Protein AF-A0A2E7KXF2-F1 (afdb_monomer)

Sequence (116 aa):
VGIERGPLRNAVISPLNDLMRRNNTYFRIEELRHGNKKKIDRIVWALQGRFENGVIKLCPGDWTDAFLDELFQFPDPLTHDDMPDSLSYIDQMAQVSYWDQYELDEHEYTDAQVGY

Foldseek 3Di:
DEDEDDPVCVVVVVVVVVVCVVVVHDDDYHYFYPPPDDLQVLLCVQPVVCVVVVVDDDDDDPCVVVQVVLVVCPPPPVDDNVNSSVVSRVSVVPPPPPPVPPPVPPPPPPPPPDDD

Radius of gyration: 21.89 Å; Cα contacts (8 Å, |Δi|>4): 64; chains: 1; bounding box: 52×59×51 Å

pLDDT: mean 81.62, std 16.63, range [35.34, 96.69]

Nearest PDB structures (foldseek):
  8xc8-assembly1_B  TM=3.907E-01  e=4.688E+00  Aggregatibacter actinomycetemcomitans NUM4039
  4cvn-assembly1_D  TM=2.403E-01  e=3.152E+00  Pyrococcus abyssi GE5

Secondary structure (DSSP, 8-state):
-EEESSHHHHHHHHHHHHHHHHTT--PPPEEE--TT--HHHHHHHHHHHHHHTT-S-PPPSTTHHHHHHHHHHTT-TTS--HHHHHHHTHHHHS-----TT----------SS---

Mean predicted aligned error: 10.67 Å

Structure (mmCIF, N/CA/C/O backbone):
data_AF-A0A2E7KXF2-F1
#
_entry.id   AF-A0A2E7KXF2-F1
#
loop_
_atom_site.group_PDB
_atom_site.id
_atom_site.type_symbol
_atom_site.label_atom_id
_atom_site.label_alt_id
_atom_site.label_comp_id
_atom_site.label_asym_id
_atom_site.label_entity_id
_atom_site.label_seq_id
_atom_site.pdbx_PDB_ins_code
_atom_site.Cartn_x
_atom_site.Cartn_y
_atom_site.Cartn_z
_atom_site.occupancy
_atom_site.B_iso_or_equiv
_atom_site.auth_seq_id
_atom_site.auth_comp_id
_atom_site.auth_asym_id
_atom_site.auth_atom_id
_atom_site.pdbx_PDB_model_num
ATOM 1 N N . VAL A 1 1 ? -10.306 8.676 -2.034 1.00 85.75 1 VAL A N 1
ATOM 2 C CA . VAL A 1 1 ? -9.375 7.765 -2.743 1.00 85.75 1 VAL A CA 1
ATOM 3 C C . VAL A 1 1 ? -8.015 8.425 -2.769 1.00 85.75 1 VAL A C 1
ATOM 5 O O . VAL A 1 1 ? -7.912 9.524 -3.297 1.00 85.75 1 VAL A O 1
ATOM 8 N N . GLY A 1 2 ? -7.010 7.803 -2.163 1.00 86.50 2 GLY A N 1
ATOM 9 C CA . GLY A 1 2 ? -5.634 8.284 -2.220 1.00 86.50 2 GLY A CA 1
ATOM 10 C C . GLY A 1 2 ? -4.913 7.657 -3.398 1.00 86.50 2 GLY A C 1
ATOM 11 O O . GLY A 1 2 ? -5.056 6.462 -3.638 1.00 86.50 2 GLY A O 1
ATOM 12 N N . ILE A 1 3 ? -4.179 8.467 -4.152 1.00 87.50 3 ILE A N 1
ATOM 13 C CA . ILE A 1 3 ? -3.339 7.996 -5.250 1.00 87.50 3 ILE A CA 1
ATOM 14 C C . ILE A 1 3 ? -1.947 8.573 -5.038 1.00 87.50 3 ILE A C 1
ATOM 16 O O . ILE A 1 3 ? -1.785 9.785 -4.864 1.00 87.50 3 ILE A O 1
ATOM 20 N N . GLU A 1 4 ? -0.945 7.701 -5.066 1.00 86.44 4 GLU A N 1
ATOM 21 C CA . GLU A 1 4 ? 0.453 8.101 -5.022 1.00 86.44 4 GLU A CA 1
ATOM 22 C C . GLU A 1 4 ? 0.777 9.079 -6.161 1.00 86.44 4 GLU A C 1
ATOM 24 O O . GLU A 1 4 ? 0.409 8.883 -7.325 1.00 86.44 4 GLU A O 1
ATOM 29 N N . ARG A 1 5 ? 1.499 10.152 -5.832 1.00 83.75 5 ARG A N 1
ATOM 30 C CA . ARG A 1 5 ? 2.016 11.079 -6.834 1.00 83.75 5 ARG A CA 1
ATOM 31 C C . ARG A 1 5 ? 3.003 10.375 -7.766 1.00 83.75 5 ARG A C 1
ATOM 33 O O . ARG A 1 5 ? 4.075 9.965 -7.342 1.00 83.75 5 ARG A O 1
ATOM 40 N N . GLY A 1 6 ? 2.695 10.345 -9.060 1.00 83.31 6 GLY A N 1
ATOM 41 C CA . GLY A 1 6 ? 3.609 9.805 -10.064 1.00 83.31 6 GLY A CA 1
ATOM 42 C C . GLY A 1 6 ? 3.010 9.724 -11.469 1.00 83.31 6 GLY A C 1
ATOM 43 O O . GLY A 1 6 ? 1.883 10.175 -11.694 1.00 83.31 6 GLY A O 1
ATOM 44 N N . PRO A 1 7 ? 3.743 9.138 -12.431 1.00 81.25 7 PRO A N 1
ATOM 45 C CA . PRO A 1 7 ? 3.276 8.962 -13.808 1.00 81.25 7 PRO A CA 1
ATOM 46 C C . PRO A 1 7 ? 1.992 8.125 -13.905 1.00 81.25 7 PRO A C 1
ATOM 48 O O . PRO A 1 7 ? 1.094 8.456 -14.678 1.00 81.25 7 PRO A O 1
ATOM 51 N N . LEU A 1 8 ? 1.875 7.091 -13.064 1.00 82.06 8 LEU A N 1
ATOM 52 C CA . LEU A 1 8 ? 0.714 6.197 -13.000 1.00 82.06 8 LEU A CA 1
ATOM 53 C C . LEU A 1 8 ? -0.576 6.945 -12.648 1.00 82.06 8 LEU A C 1
ATOM 55 O O . LEU A 1 8 ? -1.615 6.688 -13.251 1.00 82.06 8 LEU A O 1
ATOM 59 N N . ARG A 1 9 ? -0.511 7.947 -11.762 1.00 86.75 9 ARG A N 1
ATOM 60 C CA . ARG A 1 9 ? -1.661 8.809 -11.453 1.00 86.75 9 ARG A CA 1
ATOM 61 C C . ARG A 1 9 ? -2.227 9.436 -12.721 1.00 86.75 9 ARG A C 1
ATOM 63 O O . ARG A 1 9 ? -3.422 9.333 -12.973 1.00 86.75 9 ARG A O 1
ATOM 70 N N . ASN A 1 10 ? -1.380 10.066 -13.533 1.00 85.88 10 ASN A N 1
ATOM 71 C CA . ASN A 1 10 ? -1.836 10.778 -14.729 1.00 85.88 10 ASN A CA 1
ATOM 72 C C . ASN A 1 10 ? -2.517 9.835 -15.734 1.00 85.88 10 ASN A C 1
ATOM 74 O O . ASN A 1 10 ? -3.452 10.253 -16.413 1.00 85.88 10 ASN A O 1
ATOM 78 N N . ALA A 1 11 ? -2.101 8.567 -15.777 1.00 87.56 11 ALA A N 1
ATOM 79 C CA . ALA A 1 11 ? -2.734 7.544 -16.603 1.00 87.56 11 ALA A CA 1
ATOM 80 C C . ALA A 1 11 ? -4.100 7.084 -16.057 1.00 87.56 11 ALA A C 1
ATOM 82 O O . ALA A 1 11 ? -5.000 6.795 -16.841 1.00 87.56 11 ALA A O 1
ATOM 83 N N . VAL A 1 12 ? -4.281 7.042 -14.732 1.00 88.06 12 VAL A N 1
ATOM 84 C CA . VAL A 1 12 ? -5.487 6.490 -14.085 1.00 88.06 12 VAL A CA 1
ATOM 85 C C . VAL A 1 12 ? -6.596 7.531 -13.886 1.00 88.06 12 VAL A C 1
ATOM 87 O O . VAL A 1 12 ? -7.772 7.173 -13.905 1.00 88.06 12 VAL A O 1
ATOM 90 N N . ILE A 1 13 ? -6.269 8.824 -13.750 1.00 90.06 13 ILE A N 1
ATOM 91 C CA . ILE A 1 13 ? -7.268 9.880 -13.482 1.00 90.06 13 ILE A CA 1
ATOM 92 C C . ILE A 1 13 ? -8.345 9.963 -14.573 1.00 90.06 13 ILE A C 1
ATOM 94 O O . ILE A 1 13 ? -9.524 10.110 -14.253 1.00 90.06 13 ILE A O 1
ATOM 98 N N . SER A 1 14 ? -7.965 9.875 -15.851 1.00 91.56 14 SER A N 1
ATOM 99 C CA . SER A 1 14 ? -8.931 9.971 -16.955 1.00 91.56 14 SER A CA 1
ATOM 100 C C . SER A 1 14 ? -9.912 8.780 -16.967 1.00 91.56 14 SER A C 1
ATOM 102 O O . SER A 1 14 ? -11.115 9.022 -16.827 1.00 91.56 14 SER A O 1
ATOM 104 N N . PRO A 1 15 ? -9.448 7.510 -16.980 1.00 93.44 15 PRO A N 1
ATOM 105 C CA . PRO A 1 15 ? -10.329 6.349 -16.824 1.00 93.44 15 PRO A CA 1
ATOM 106 C C . PRO A 1 15 ? -11.187 6.384 -15.553 1.00 93.44 15 PRO A C 1
ATOM 108 O O . PRO A 1 15 ? -12.368 6.042 -15.593 1.00 93.44 15 PRO A O 1
ATOM 111 N N . LEU A 1 16 ? -10.623 6.821 -14.423 1.00 91.25 16 LEU A N 1
ATOM 112 C CA . LEU A 1 16 ? -11.348 6.903 -13.156 1.00 91.25 16 LEU A CA 1
ATOM 113 C C . LEU A 1 16 ? -12.503 7.910 -13.230 1.00 91.25 16 LEU A C 1
ATOM 115 O O . LEU A 1 16 ? -13.609 7.599 -12.796 1.00 91.25 16 LEU A O 1
ATOM 119 N N . ASN A 1 17 ? -12.280 9.084 -13.824 1.00 92.50 17 ASN A N 1
ATOM 120 C CA . ASN A 1 17 ? -13.336 10.075 -14.034 1.00 92.50 17 ASN A CA 1
ATOM 121 C C . ASN A 1 17 ? -14.442 9.552 -14.960 1.00 92.50 17 ASN A C 1
ATOM 123 O O . ASN A 1 17 ? -15.620 9.823 -14.726 1.00 92.50 17 ASN A O 1
ATOM 127 N N . ASP A 1 18 ? -14.089 8.789 -15.996 1.00 94.19 18 ASP A N 1
ATOM 128 C CA . ASP A 1 18 ? -15.078 8.158 -16.871 1.00 94.19 18 ASP A CA 1
ATOM 129 C C . ASP A 1 18 ? -15.947 7.157 -16.099 1.00 94.19 18 ASP A C 1
ATOM 131 O O . ASP A 1 18 ? -17.171 7.162 -16.251 1.00 94.19 18 ASP A O 1
ATOM 135 N N . LEU A 1 19 ? -15.341 6.345 -15.228 1.00 94.56 19 LEU A N 1
ATOM 136 C CA . LEU A 1 19 ? -16.062 5.417 -14.353 1.00 94.56 19 LEU A CA 1
ATOM 137 C C . LEU A 1 19 ? -16.947 6.145 -13.335 1.00 94.56 19 LEU A C 1
ATOM 139 O O . LEU A 1 19 ? -18.094 5.747 -13.141 1.00 94.56 19 LEU A O 1
ATOM 143 N N . MET A 1 20 ? -16.460 7.234 -12.732 1.00 95.00 20 MET A N 1
ATOM 144 C CA . MET A 1 20 ? -17.247 8.062 -11.810 1.00 95.00 20 MET A CA 1
ATOM 145 C C . MET A 1 20 ? -18.510 8.608 -12.480 1.00 95.00 20 MET A C 1
ATOM 147 O O . MET A 1 20 ? -19.597 8.522 -11.908 1.00 95.00 20 MET A O 1
ATOM 151 N N . ARG A 1 21 ? -18.388 9.110 -13.719 1.00 95.25 21 ARG A N 1
ATOM 152 C CA . ARG A 1 21 ? -19.536 9.597 -14.500 1.00 95.25 21 ARG A CA 1
ATOM 153 C C . ARG A 1 21 ? -20.507 8.473 -14.847 1.00 95.25 21 ARG A C 1
ATOM 155 O O . ARG A 1 21 ? -21.708 8.645 -14.670 1.00 95.25 21 ARG A O 1
ATOM 162 N N . ARG A 1 22 ? -20.004 7.321 -15.311 1.00 96.69 22 ARG A N 1
ATOM 163 C CA . ARG A 1 22 ? -20.837 6.154 -15.664 1.00 96.69 22 ARG A CA 1
ATOM 164 C C . ARG A 1 22 ? -21.629 5.620 -14.471 1.00 96.69 22 ARG A C 1
ATOM 166 O O . ARG A 1 22 ? -22.790 5.267 -14.631 1.00 96.69 22 ARG A O 1
ATOM 173 N N . ASN A 1 23 ? -21.012 5.601 -13.293 1.00 95.56 23 ASN A N 1
ATOM 174 C CA . ASN A 1 23 ? -21.611 5.072 -12.067 1.00 95.56 23 ASN A CA 1
ATOM 175 C C . ASN A 1 23 ? -22.290 6.153 -11.207 1.00 95.56 23 ASN A C 1
ATOM 177 O O . ASN A 1 23 ? -22.725 5.858 -10.095 1.00 95.56 23 ASN A O 1
ATOM 181 N N . ASN A 1 24 ? -22.332 7.406 -11.678 1.00 94.62 24 ASN A N 1
ATOM 182 C CA . ASN A 1 24 ? -22.823 8.577 -10.945 1.00 94.62 24 ASN A CA 1
ATOM 183 C C . ASN A 1 24 ? -22.310 8.664 -9.488 1.00 94.62 24 ASN A C 1
ATOM 185 O O . ASN A 1 24 ? -23.036 9.050 -8.575 1.00 94.62 24 ASN A O 1
ATOM 189 N N . THR A 1 25 ? -21.058 8.260 -9.264 1.00 91.44 25 THR A N 1
ATOM 190 C CA . THR A 1 25 ? -20.424 8.208 -7.942 1.00 91.44 25 THR A CA 1
ATOM 191 C C . THR A 1 25 ? -19.093 8.933 -8.021 1.00 91.44 25 THR A C 1
ATOM 193 O O . THR A 1 25 ? -18.220 8.539 -8.790 1.00 91.44 25 THR A O 1
ATOM 196 N N . TYR A 1 26 ? -18.926 9.986 -7.223 1.00 90.06 26 TYR A N 1
ATOM 197 C CA . TYR A 1 26 ? -17.762 10.867 -7.289 1.00 90.06 26 TYR A CA 1
ATOM 198 C C . TYR A 1 26 ? -16.950 10.767 -6.003 1.00 90.06 26 TYR A C 1
ATOM 200 O O . TYR A 1 26 ? -17.458 11.008 -4.910 1.00 90.06 26 TYR A O 1
ATOM 208 N N . PHE A 1 27 ? -15.670 10.426 -6.137 1.00 87.19 27 PHE A N 1
ATOM 209 C CA . PHE A 1 27 ? -14.754 10.322 -5.005 1.00 87.19 27 PHE A CA 1
ATOM 210 C C . PHE A 1 27 ? -13.880 11.571 -4.901 1.00 87.19 27 PHE A C 1
ATOM 212 O O . PHE A 1 27 ? -13.390 12.078 -5.911 1.00 87.19 27 PHE A O 1
ATOM 219 N N . ARG A 1 28 ? -13.588 12.013 -3.671 1.00 85.75 28 ARG A N 1
ATOM 220 C CA . ARG A 1 28 ? -12.476 12.941 -3.431 1.00 85.75 28 ARG A CA 1
ATOM 221 C C . ARG A 1 28 ? -11.167 12.207 -3.705 1.00 85.75 28 ARG A C 1
ATOM 223 O O . ARG A 1 28 ? -10.893 11.180 -3.074 1.00 85.75 28 ARG A O 1
ATOM 230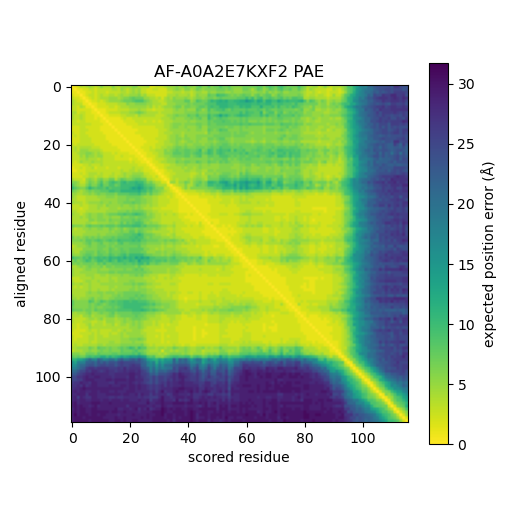 N N . ILE A 1 29 ? -10.388 12.716 -4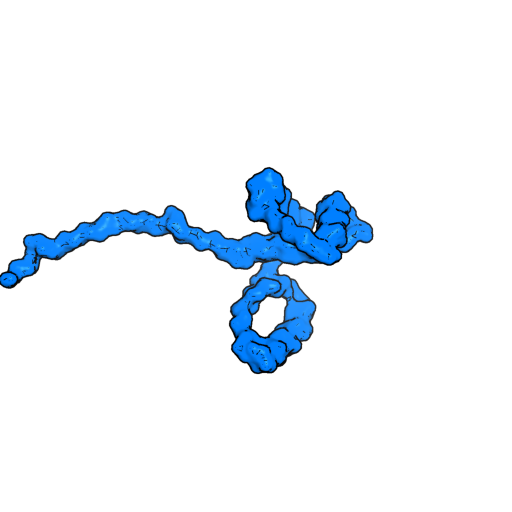.653 1.00 86.38 29 ILE A N 1
ATOM 231 C CA . ILE A 1 29 ? -9.065 12.183 -4.975 1.00 86.38 29 ILE A CA 1
ATOM 232 C C . ILE A 1 29 ? -8.027 12.994 -4.207 1.00 86.38 29 ILE A C 1
ATOM 234 O O . ILE A 1 29 ? -7.943 14.210 -4.371 1.00 86.38 29 ILE A O 1
ATOM 238 N N . GLU A 1 30 ? -7.245 12.313 -3.380 1.00 86.31 30 GLU A N 1
ATOM 239 C CA . GLU A 1 30 ? -6.151 12.890 -2.604 1.00 86.31 30 GLU A CA 1
ATOM 240 C C . GLU A 1 30 ? -4.813 12.419 -3.157 1.00 86.31 30 GLU A C 1
ATOM 242 O O . GLU A 1 30 ? -4.637 11.251 -3.504 1.00 86.31 30 GLU A O 1
ATOM 247 N N . GLU A 1 31 ? -3.872 13.350 -3.270 1.00 84.56 31 GLU A N 1
ATOM 248 C CA . GLU A 1 31 ? -2.536 13.069 -3.779 1.00 84.56 31 GLU A CA 1
ATOM 249 C C . GLU A 1 31 ? -1.593 12.784 -2.613 1.00 84.56 31 GLU A C 1
ATOM 251 O O . GLU A 1 31 ? -1.327 13.661 -1.789 1.00 84.56 31 GLU A O 1
ATOM 256 N N . LEU A 1 32 ? -1.086 11.554 -2.562 1.00 85.62 32 LEU A N 1
ATOM 257 C CA . LEU A 1 32 ? -0.226 11.084 -1.481 1.00 85.62 32 LEU A CA 1
ATOM 258 C C . LEU A 1 32 ? 1.246 11.288 -1.828 1.00 85.62 32 LEU A C 1
ATOM 260 O O . LEU A 1 32 ? 1.645 11.216 -2.996 1.00 85.62 32 LEU A O 1
ATOM 264 N N . ARG A 1 33 ? 2.063 11.574 -0.810 1.00 80.62 33 ARG A N 1
ATOM 265 C CA . ARG A 1 33 ? 3.481 11.914 -0.977 1.00 80.62 33 ARG A CA 1
ATOM 266 C C . ARG A 1 33 ? 4.348 11.033 -0.091 1.00 80.62 33 ARG A C 1
ATOM 268 O O . ARG A 1 33 ? 4.118 10.898 1.102 1.00 80.62 33 ARG A O 1
ATOM 275 N N . HIS A 1 34 ? 5.432 10.516 -0.651 1.00 76.12 34 HIS A N 1
ATOM 276 C CA . HIS A 1 34 ? 6.436 9.718 0.066 1.00 76.12 34 HIS A CA 1
ATOM 277 C C . HIS A 1 34 ? 7.192 10.542 1.106 1.00 76.12 34 HIS A C 1
ATOM 279 O O . HIS A 1 34 ? 7.663 10.006 2.103 1.00 76.12 34 HIS A O 1
ATOM 285 N N . GLY A 1 35 ? 7.299 11.853 0.858 1.00 73.25 35 GLY A N 1
ATOM 286 C CA . GLY A 1 35 ? 7.887 12.825 1.771 1.00 73.25 35 GLY A CA 1
ATOM 287 C C . GLY A 1 35 ? 9.337 12.514 2.125 1.00 73.25 35 GLY A C 1
ATOM 288 O O . GLY A 1 35 ? 9.611 12.340 3.296 1.00 73.25 35 GLY A O 1
ATOM 289 N N . ASN A 1 36 ? 10.251 12.412 1.150 1.00 79.12 36 ASN A N 1
ATOM 290 C CA . ASN A 1 36 ? 11.704 12.183 1.321 1.00 79.12 36 ASN A CA 1
ATOM 291 C C . ASN A 1 36 ? 12.133 11.078 2.318 1.00 79.12 36 ASN A C 1
ATOM 293 O O . ASN A 1 36 ? 13.312 10.979 2.655 1.00 79.12 36 ASN A O 1
ATOM 297 N N . LYS A 1 37 ? 11.210 10.230 2.778 1.00 83.75 37 LYS A N 1
ATOM 298 C CA . LYS A 1 37 ? 11.478 9.076 3.629 1.00 83.75 37 LYS A CA 1
ATOM 299 C C . LYS A 1 37 ? 11.845 7.893 2.745 1.00 83.75 37 LYS A C 1
ATOM 301 O O . LYS A 1 37 ? 11.330 7.751 1.634 1.00 83.75 37 LYS A O 1
ATOM 306 N N . LYS A 1 38 ? 12.728 7.027 3.242 1.00 89.38 38 LYS A N 1
ATOM 307 C CA . LYS A 1 38 ? 13.002 5.751 2.578 1.00 89.38 38 LYS A CA 1
ATOM 308 C C . LYS A 1 38 ? 11.738 4.891 2.615 1.00 89.38 38 LYS A C 1
ATOM 310 O O . LYS A 1 38 ? 11.023 4.894 3.616 1.00 89.38 38 LYS A O 1
ATOM 315 N N . LYS A 1 39 ? 11.487 4.150 1.531 1.00 88.38 39 LYS A N 1
ATOM 316 C CA . LYS A 1 39 ? 10.313 3.274 1.380 1.00 88.38 39 LYS A CA 1
ATOM 317 C C . LYS A 1 39 ? 10.167 2.314 2.566 1.00 88.38 39 LYS A C 1
ATOM 319 O O . LYS A 1 39 ? 9.113 2.283 3.190 1.00 88.38 39 LYS A O 1
ATOM 324 N N . ILE A 1 40 ? 11.258 1.632 2.923 1.00 92.44 40 ILE A N 1
ATOM 325 C CA . ILE A 1 40 ? 11.316 0.684 4.045 1.00 92.44 40 ILE A CA 1
ATOM 326 C C . ILE A 1 40 ? 10.902 1.353 5.355 1.00 92.44 40 ILE A C 1
ATOM 328 O O . ILE A 1 40 ? 9.942 0.919 5.984 1.00 92.44 40 ILE A O 1
ATOM 332 N N . ASP A 1 41 ? 11.557 2.456 5.718 1.00 90.00 41 ASP A N 1
ATOM 333 C CA . ASP A 1 41 ? 11.280 3.164 6.971 1.00 90.00 41 ASP A CA 1
ATOM 334 C C . ASP A 1 41 ? 9.825 3.651 7.044 1.00 90.00 41 ASP A C 1
ATOM 336 O O . ASP A 1 41 ? 9.200 3.596 8.101 1.00 90.00 41 ASP A O 1
ATOM 340 N N . ARG A 1 42 ? 9.262 4.111 5.917 1.00 89.31 42 ARG A N 1
ATOM 341 C CA . ARG A 1 42 ? 7.861 4.544 5.837 1.00 89.31 42 ARG A CA 1
ATOM 342 C C . ARG A 1 42 ? 6.901 3.394 6.129 1.00 89.31 42 ARG A C 1
ATOM 344 O O . ARG A 1 42 ? 6.007 3.566 6.954 1.00 89.31 42 ARG A O 1
ATOM 351 N N . ILE A 1 43 ? 7.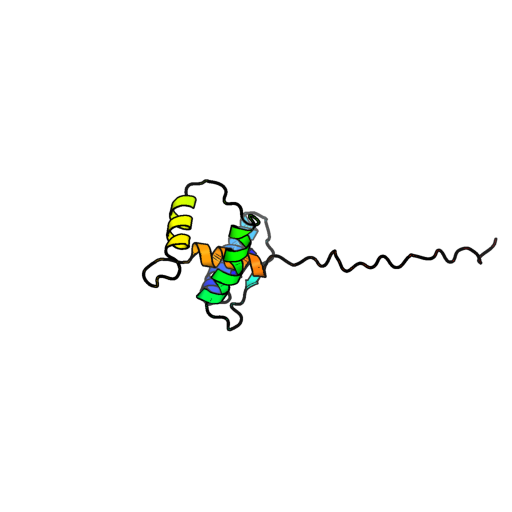060 2.26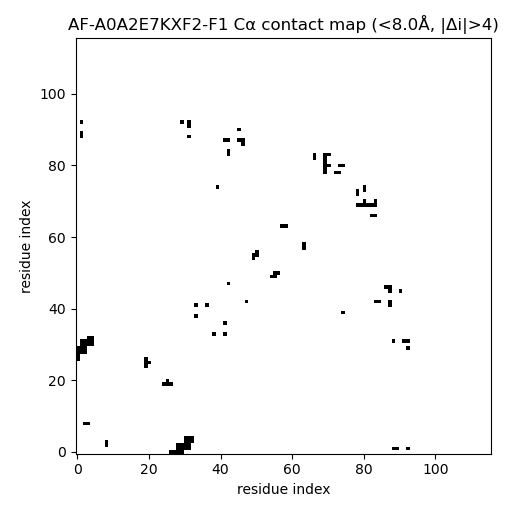8 5.435 1.00 91.06 43 ILE A N 1
ATOM 352 C CA . ILE A 1 43 ? 6.148 1.122 5.547 1.00 91.06 43 ILE A CA 1
ATOM 353 C C . ILE A 1 43 ? 6.225 0.537 6.957 1.00 91.06 43 ILE A C 1
ATOM 355 O O . ILE A 1 43 ? 5.197 0.361 7.609 1.00 91.06 43 ILE A O 1
ATOM 359 N N . VAL A 1 44 ? 7.444 0.325 7.462 1.00 90.94 44 VAL A N 1
ATOM 360 C CA . VAL A 1 44 ? 7.680 -0.212 8.808 1.00 90.94 44 VAL A CA 1
ATOM 361 C C . VAL A 1 44 ? 7.062 0.696 9.867 1.00 90.94 44 VAL A C 1
ATOM 363 O O . VAL A 1 44 ? 6.290 0.215 10.693 1.00 90.94 44 VAL A O 1
ATOM 366 N N . TRP A 1 45 ? 7.309 2.011 9.808 1.00 87.88 45 TRP A N 1
ATOM 367 C CA . TRP A 1 45 ? 6.705 2.962 10.748 1.00 87.88 45 TRP A CA 1
ATOM 368 C C . TRP A 1 45 ? 5.175 2.891 10.697 1.00 87.88 45 TRP A C 1
ATOM 370 O O . TRP A 1 45 ? 4.525 2.789 11.738 1.00 87.88 45 TRP A O 1
ATOM 380 N N . ALA A 1 46 ? 4.586 2.931 9.500 1.00 87.75 46 ALA A N 1
ATOM 381 C CA . ALA A 1 46 ? 3.137 2.991 9.339 1.00 87.75 46 ALA A CA 1
ATOM 382 C C . ALA A 1 46 ? 2.418 1.720 9.821 1.00 87.75 46 ALA A C 1
ATOM 384 O O . ALA A 1 46 ? 1.271 1.814 10.270 1.00 87.75 46 ALA A O 1
ATOM 385 N N . LEU A 1 47 ? 3.062 0.553 9.712 1.00 91.44 47 LEU A N 1
ATOM 386 C CA . LEU A 1 47 ? 2.417 -0.746 9.903 1.00 91.44 47 LEU A CA 1
ATOM 387 C C . LEU A 1 47 ? 2.839 -1.473 11.182 1.00 91.44 47 LEU A C 1
ATOM 389 O O . LEU A 1 47 ? 1.963 -1.993 11.872 1.00 91.44 47 LEU A O 1
ATOM 393 N N . GLN A 1 48 ? 4.131 -1.502 11.526 1.00 89.31 48 GLN A N 1
ATOM 394 C CA . GLN A 1 48 ? 4.666 -2.394 12.565 1.00 89.31 48 GLN A CA 1
ATOM 395 C C . GLN A 1 48 ? 3.945 -2.210 13.905 1.00 89.31 48 GLN A C 1
ATOM 397 O O . GLN A 1 48 ? 3.267 -3.118 14.384 1.00 89.31 48 GLN A O 1
ATOM 402 N N . GLY A 1 49 ? 4.002 -1.000 14.468 1.00 87.12 49 GLY A N 1
ATOM 403 C CA . GLY A 1 49 ? 3.365 -0.720 15.755 1.00 87.12 49 GLY A CA 1
ATOM 404 C C . GLY A 1 49 ? 1.843 -0.892 15.719 1.00 87.12 49 GLY A C 1
ATOM 405 O O . GLY A 1 49 ? 1.228 -1.193 16.736 1.00 87.12 49 GLY A O 1
ATOM 406 N N . ARG A 1 50 ? 1.199 -0.739 14.557 1.00 89.25 50 ARG A N 1
ATOM 407 C CA . ARG A 1 50 ? -0.259 -0.891 14.436 1.00 89.25 50 ARG A CA 1
ATOM 408 C C . ARG A 1 50 ? -0.709 -2.340 14.403 1.00 89.25 50 ARG A C 1
ATOM 410 O O . ARG A 1 50 ? -1.756 -2.645 14.973 1.00 89.25 50 ARG A O 1
ATOM 417 N N . PHE A 1 51 ? 0.056 -3.211 13.756 1.00 90.88 51 PHE A N 1
ATOM 418 C CA . PHE A 1 51 ? -0.180 -4.649 13.820 1.00 90.88 51 PHE A CA 1
ATOM 419 C C . PHE A 1 51 ? 0.100 -5.181 15.227 1.00 90.88 51 PHE A C 1
ATOM 421 O O . PHE A 1 51 ? -0.742 -5.888 15.774 1.00 90.88 51 PHE A O 1
ATOM 428 N N . GLU A 1 52 ? 1.208 -4.767 15.851 1.00 90.25 52 GLU A N 1
ATOM 429 C CA . GLU A 1 52 ? 1.570 -5.174 17.218 1.00 90.25 52 GLU A CA 1
ATOM 430 C C . GLU A 1 52 ? 0.508 -4.767 18.255 1.00 90.25 52 GLU A C 1
ATOM 432 O O . GLU A 1 52 ? 0.167 -5.552 19.137 1.00 90.25 52 GLU A O 1
ATOM 437 N N . ASN A 1 53 ? -0.076 -3.571 18.119 1.00 89.81 53 ASN A N 1
ATOM 438 C CA . ASN A 1 53 ? -1.135 -3.081 19.010 1.00 89.81 53 ASN A CA 1
ATOM 439 C C . ASN A 1 53 ? -2.557 -3.506 18.586 1.00 89.81 53 ASN A C 1
ATOM 441 O O . ASN A 1 53 ? -3.536 -3.071 19.192 1.00 89.81 53 ASN A O 1
ATOM 445 N N . GLY A 1 54 ? -2.706 -4.318 17.533 1.00 88.50 54 GLY A N 1
ATOM 446 C CA . GLY A 1 54 ? -4.009 -4.806 17.065 1.00 88.50 54 GLY A CA 1
ATOM 447 C C . GLY A 1 54 ? -4.945 -3.731 16.494 1.00 88.50 54 GLY A C 1
ATOM 448 O O . GLY A 1 54 ? -6.158 -3.950 16.420 1.00 88.50 54 GLY A O 1
ATOM 449 N N . VAL A 1 55 ? -4.396 -2.579 16.094 1.00 88.81 55 VAL A N 1
ATOM 450 C CA . VAL A 1 55 ? -5.124 -1.479 15.437 1.00 88.81 55 VAL A CA 1
ATOM 451 C C . VAL A 1 55 ? -5.527 -1.881 14.019 1.00 88.81 55 VAL A C 1
ATOM 453 O O . VAL A 1 55 ? -6.630 -1.567 13.576 1.00 88.81 55 VAL A O 1
ATOM 456 N N . ILE A 1 56 ? -4.653 -2.604 13.314 1.00 89.38 56 ILE A N 1
ATOM 457 C CA . ILE A 1 56 ? -4.962 -3.189 12.007 1.00 89.38 56 ILE A CA 1
ATOM 458 C C . ILE A 1 56 ? -5.408 -4.635 12.216 1.00 89.38 56 ILE A C 1
ATOM 460 O O . ILE A 1 56 ? -4.705 -5.433 12.833 1.00 89.38 56 ILE A O 1
ATOM 464 N N . LYS A 1 57 ? -6.578 -4.974 11.668 1.00 90.56 57 LYS A N 1
ATOM 465 C CA . LYS A 1 57 ? -7.108 -6.339 11.631 1.00 90.56 57 LYS A CA 1
ATOM 466 C C . LYS A 1 57 ? -7.416 -6.702 10.190 1.00 90.56 57 LYS A C 1
ATOM 468 O O . LYS A 1 57 ? -8.171 -5.998 9.522 1.00 90.56 57 LYS A O 1
ATOM 473 N N . LEU A 1 58 ? -6.826 -7.793 9.720 1.00 90.44 58 LEU A N 1
ATOM 474 C CA . LEU A 1 58 ? -7.079 -8.305 8.380 1.00 90.44 58 LEU A CA 1
ATOM 475 C C . LEU A 1 58 ? -8.350 -9.153 8.402 1.00 90.44 58 LEU A C 1
ATOM 477 O O . LEU A 1 58 ? -8.529 -9.997 9.281 1.00 90.44 58 LEU A O 1
ATOM 481 N N . CYS A 1 59 ? -9.234 -8.919 7.438 1.00 91.44 59 CYS A N 1
ATOM 482 C CA . CYS A 1 59 ? -10.364 -9.805 7.187 1.00 91.44 59 CYS A CA 1
ATOM 483 C C . CYS A 1 59 ? -9.915 -10.885 6.192 1.00 91.44 59 CYS A C 1
ATOM 485 O O . CYS A 1 59 ? -9.376 -10.508 5.150 1.00 91.44 59 CYS A O 1
ATOM 487 N N . PRO A 1 60 ? -10.126 -12.184 6.475 1.00 91.75 60 PRO A N 1
ATOM 488 C CA . PRO A 1 60 ? -9.744 -13.249 5.554 1.00 91.75 60 PRO A CA 1
ATOM 489 C C . PRO A 1 60 ? -10.421 -13.099 4.188 1.00 91.75 60 PRO A C 1
ATOM 491 O O . PRO 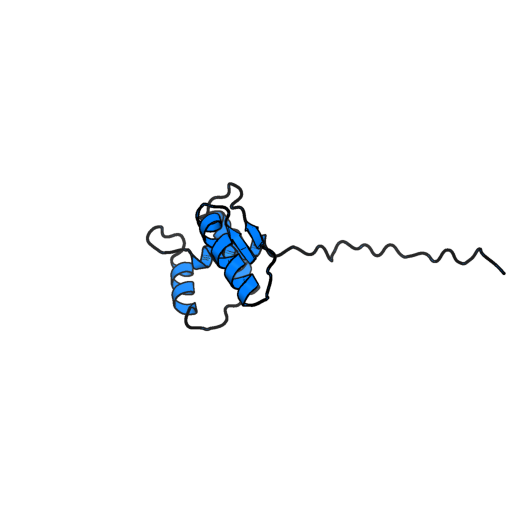A 1 60 ? -11.615 -12.800 4.110 1.00 91.75 60 PRO A O 1
ATOM 494 N N . GLY A 1 61 ? -9.669 -13.348 3.122 1.00 93.88 61 GLY A N 1
ATOM 495 C CA . GLY A 1 61 ? -10.153 -13.385 1.748 1.00 93.88 61 GLY A CA 1
ATOM 496 C C . GLY A 1 61 ? -9.076 -13.882 0.787 1.00 93.88 61 GLY A C 1
ATOM 497 O O . GLY A 1 61 ? -7.951 -14.156 1.197 1.00 93.88 61 GLY A O 1
ATOM 498 N N . ASP A 1 62 ? -9.408 -13.946 -0.501 1.00 95.62 62 ASP A N 1
ATOM 499 C CA . ASP A 1 62 ? -8.533 -14.504 -1.549 1.00 95.62 62 ASP A CA 1
ATOM 500 C C . ASP A 1 62 ? -7.176 -13.783 -1.682 1.00 95.62 62 ASP A C 1
ATOM 502 O O . ASP A 1 62 ? -6.228 -14.315 -2.249 1.00 95.62 62 ASP A O 1
ATOM 506 N N . TRP A 1 63 ? -7.077 -12.559 -1.162 1.00 92.56 63 TRP A N 1
ATOM 507 C CA . TRP A 1 63 ? -5.871 -11.730 -1.171 1.00 92.56 63 TRP A CA 1
ATOM 508 C C . TRP A 1 63 ? -4.992 -11.914 0.073 1.00 92.56 63 TRP A C 1
ATOM 510 O O . TRP A 1 63 ? -3.865 -11.424 0.094 1.00 92.56 63 TRP A O 1
ATOM 520 N N . THR A 1 64 ? -5.495 -12.565 1.129 1.00 94.00 64 THR A N 1
ATOM 521 C CA . THR A 1 64 ? -4.834 -12.581 2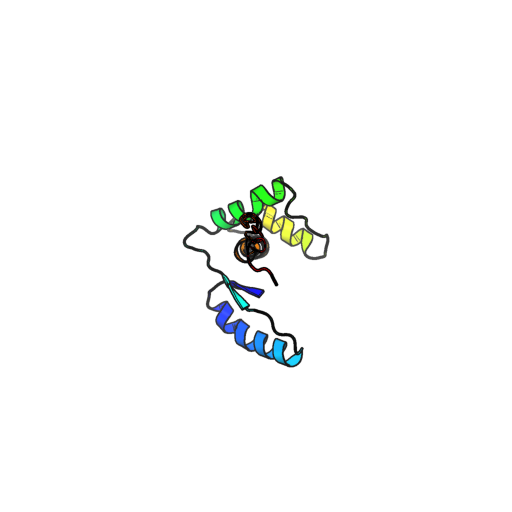.441 1.00 94.00 64 THR A CA 1
ATOM 522 C C . THR A 1 64 ? -3.505 -13.325 2.408 1.00 94.00 64 THR A C 1
ATOM 524 O O . THR A 1 64 ? -2.536 -12.803 2.946 1.00 94.00 64 THR A O 1
ATOM 527 N N . ASP A 1 65 ? -3.432 -14.484 1.752 1.00 94.44 65 ASP A N 1
ATOM 528 C CA . ASP A 1 65 ? -2.193 -15.273 1.693 1.00 94.44 65 ASP A CA 1
ATOM 529 C C . ASP A 1 65 ? -1.083 -14.510 0.957 1.00 94.44 65 ASP A C 1
ATOM 531 O O . ASP A 1 65 ? 0.014 -14.356 1.484 1.00 94.44 65 ASP A O 1
ATOM 535 N N . ALA A 1 66 ? -1.401 -13.920 -0.202 1.00 94.38 66 ALA A N 1
ATOM 536 C CA . ALA A 1 66 ? -0.455 -13.106 -0.966 1.00 94.38 66 ALA A CA 1
ATOM 537 C C . ALA A 1 66 ? 0.019 -11.873 -0.178 1.00 94.38 66 ALA A C 1
ATOM 539 O O . ALA A 1 66 ? 1.209 -11.576 -0.140 1.00 94.38 66 ALA A O 1
ATOM 540 N N . PHE A 1 67 ? -0.903 -11.180 0.498 1.00 94.75 67 PHE A N 1
ATOM 541 C CA . PHE A 1 67 ? -0.555 -10.043 1.348 1.00 94.75 67 PHE A CA 1
ATOM 542 C C . PHE A 1 67 ? 0.380 -10.444 2.494 1.00 94.75 67 PHE A C 1
ATOM 544 O O . PHE A 1 67 ? 1.326 -9.720 2.801 1.00 94.75 67 PHE A O 1
ATOM 551 N N . LEU A 1 68 ? 0.103 -11.575 3.149 1.00 94.19 68 LEU A N 1
ATOM 552 C CA . LEU A 1 68 ? 0.924 -12.076 4.247 1.00 94.19 68 LEU A CA 1
ATOM 553 C C . LEU A 1 68 ? 2.314 -12.490 3.761 1.00 94.19 68 LEU A C 1
ATOM 555 O O . LEU A 1 68 ? 3.291 -12.160 4.427 1.00 94.19 68 LEU A O 1
ATOM 559 N N . ASP A 1 69 ? 2.415 -13.134 2.600 1.00 95.00 69 ASP A N 1
ATOM 560 C CA . ASP A 1 69 ? 3.699 -13.487 1.992 1.00 95.00 69 ASP A CA 1
ATOM 561 C C . ASP A 1 69 ? 4.552 -12.241 1.705 1.00 95.00 69 ASP A C 1
ATOM 563 O O . ASP A 1 69 ? 5.710 -12.184 2.129 1.00 95.00 69 ASP A O 1
ATOM 567 N N . GLU A 1 70 ? 3.976 -11.212 1.068 1.00 95.25 70 GLU A N 1
ATOM 568 C CA . GLU A 1 70 ? 4.659 -9.927 0.841 1.00 95.25 70 GLU A CA 1
ATOM 569 C C . GLU A 1 70 ? 5.078 -9.275 2.170 1.00 95.25 70 GLU A C 1
ATOM 571 O O . GLU A 1 70 ? 6.210 -8.811 2.317 1.00 95.25 70 GLU A O 1
ATOM 576 N N . LEU A 1 71 ? 4.189 -9.271 3.172 1.00 93.50 71 LEU A N 1
ATOM 577 C CA . LEU A 1 71 ? 4.447 -8.657 4.475 1.00 93.50 71 LEU A CA 1
ATOM 578 C C . LEU A 1 71 ? 5.554 -9.375 5.261 1.00 93.50 71 LEU A C 1
ATOM 580 O O . LEU A 1 71 ? 6.353 -8.710 5.919 1.00 93.50 71 LEU A O 1
ATOM 584 N N . PHE A 1 72 ? 5.613 -10.709 5.214 1.00 92.69 72 PHE A N 1
ATOM 585 C CA . PHE A 1 72 ? 6.619 -11.496 5.933 1.00 92.69 72 PHE A CA 1
ATOM 586 C C . PHE A 1 72 ? 7.990 -11.480 5.263 1.00 92.69 72 PHE A C 1
ATOM 588 O O . PHE A 1 72 ? 9.002 -11.620 5.951 1.00 92.69 72 PHE A O 1
ATOM 595 N N . GLN A 1 73 ? 8.035 -11.325 3.940 1.00 93.75 73 GLN A N 1
ATOM 596 C CA . GLN A 1 73 ? 9.289 -11.239 3.192 1.00 93.75 73 GLN A CA 1
ATOM 597 C C . GLN A 1 73 ? 9.842 -9.812 3.135 1.00 93.75 73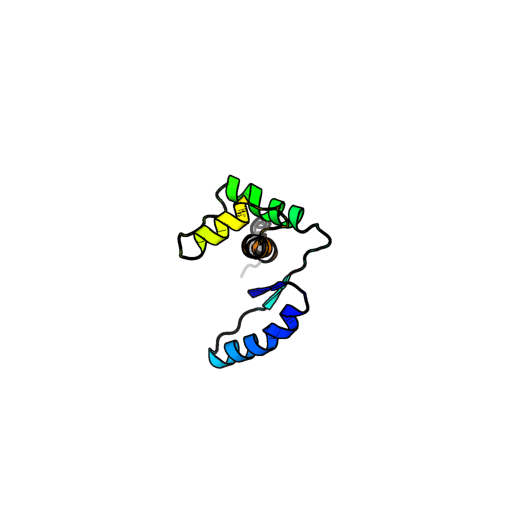 GLN A C 1
ATOM 599 O O . GLN A 1 73 ? 11.021 -9.623 2.842 1.00 93.75 73 GLN A O 1
ATOM 604 N N . PHE A 1 74 ? 9.041 -8.799 3.466 1.00 92.81 74 PHE A N 1
ATOM 605 C CA . PHE A 1 74 ? 9.508 -7.420 3.535 1.00 92.81 74 PHE A CA 1
ATOM 606 C C . PHE A 1 74 ? 10.666 -7.260 4.549 1.00 92.81 74 PHE A C 1
ATOM 608 O O . PHE A 1 74 ? 10.520 -7.684 5.698 1.00 92.81 74 PHE A O 1
ATOM 615 N N . PRO A 1 75 ? 11.808 -6.620 4.202 1.00 93.25 75 PRO A N 1
ATOM 616 C CA . PRO A 1 75 ? 12.068 -5.780 3.027 1.00 93.25 75 PRO A CA 1
ATOM 617 C C . PRO A 1 75 ? 12.962 -6.437 1.948 1.00 93.25 75 PRO A C 1
ATOM 619 O O . PRO A 1 75 ? 13.845 -5.766 1.404 1.00 93.25 75 PRO A O 1
ATOM 622 N N . ASP A 1 76 ? 12.804 -7.736 1.668 1.00 93.69 76 ASP A N 1
ATOM 623 C CA . ASP A 1 76 ? 13.570 -8.426 0.617 1.00 93.69 76 ASP A CA 1
ATOM 624 C C . ASP A 1 76 ? 13.338 -7.762 -0.759 1.00 93.69 76 ASP A C 1
ATOM 626 O O . ASP A 1 76 ? 12.199 -7.704 -1.225 1.00 93.69 76 ASP A O 1
ATOM 630 N N . PRO A 1 77 ? 14.389 -7.263 -1.445 1.00 88.75 77 PRO A N 1
ATOM 631 C CA . PRO A 1 77 ? 14.252 -6.628 -2.756 1.00 88.75 77 PRO A CA 1
ATOM 632 C C . PRO A 1 77 ? 13.815 -7.579 -3.881 1.00 88.75 77 PRO A C 1
ATOM 634 O O . PRO A 1 77 ? 13.531 -7.105 -4.982 1.00 88.75 77 PRO A O 1
ATOM 637 N N . LEU A 1 78 ? 13.825 -8.897 -3.657 1.00 91.44 78 LEU A N 1
ATOM 638 C CA . LEU A 1 78 ? 13.395 -9.894 -4.641 1.00 91.44 78 LEU A CA 1
ATOM 639 C C . LEU A 1 78 ? 11.893 -10.197 -4.583 1.00 91.44 78 LEU A C 1
ATOM 641 O O . LEU A 1 78 ? 11.383 -10.860 -5.489 1.00 91.44 78 LEU A O 1
ATOM 645 N N . THR A 1 79 ? 11.195 -9.699 -3.564 1.00 91.38 79 THR A N 1
ATOM 646 C CA . THR A 1 79 ? 9.761 -9.919 -3.368 1.00 91.38 79 THR A CA 1
ATOM 647 C C . THR A 1 79 ? 8.976 -8.644 -3.659 1.00 91.38 79 THR A C 1
ATOM 649 O O . THR A 1 79 ? 9.456 -7.529 -3.460 1.00 91.38 79 THR A O 1
ATOM 652 N N . HIS A 1 80 ? 7.749 -8.813 -4.148 1.00 93.38 80 HIS A N 1
ATOM 653 C CA . HIS A 1 80 ? 6.788 -7.721 -4.250 1.00 93.38 80 HIS A CA 1
ATOM 654 C C . HIS A 1 80 ? 6.479 -7.122 -2.871 1.00 93.38 80 HIS A C 1
ATOM 656 O O . HIS A 1 80 ? 6.394 -7.827 -1.869 1.00 93.38 80 HIS A O 1
ATOM 662 N N . ASP A 1 81 ? 6.308 -5.806 -2.827 1.00 92.94 81 ASP A N 1
ATOM 663 C CA . ASP A 1 81 ? 5.946 -5.058 -1.623 1.00 92.94 81 ASP A CA 1
ATOM 664 C C . ASP A 1 81 ? 4.767 -4.105 -1.872 1.00 92.94 81 ASP A C 1
ATOM 666 O O . ASP A 1 81 ? 4.502 -3.199 -1.077 1.00 92.94 81 ASP A O 1
ATOM 670 N N . ASP A 1 82 ? 4.054 -4.305 -2.982 1.00 92.00 82 ASP A N 1
ATOM 671 C CA . ASP A 1 82 ? 3.009 -3.416 -3.474 1.00 92.00 82 ASP A CA 1
ATOM 672 C C . ASP A 1 82 ? 1.817 -3.343 -2.508 1.00 92.00 82 ASP A C 1
ATOM 674 O O . ASP A 1 82 ? 1.264 -2.255 -2.292 1.00 92.00 82 ASP A O 1
ATOM 678 N N . MET A 1 83 ? 1.413 -4.465 -1.892 1.00 93.56 83 MET A N 1
ATOM 679 C CA . MET A 1 83 ? 0.265 -4.468 -0.987 1.00 93.56 83 MET A CA 1
ATOM 680 C C . MET A 1 83 ? 0.591 -3.864 0.391 1.00 93.56 83 MET A C 1
ATOM 682 O O . MET A 1 83 ? -0.160 -2.976 0.820 1.00 93.56 83 MET A O 1
ATOM 686 N N . PRO A 1 84 ? 1.690 -4.241 1.088 1.00 93.19 84 PRO A N 1
ATOM 687 C CA . PRO A 1 84 ? 2.123 -3.539 2.296 1.00 93.19 84 PRO A CA 1
ATOM 688 C C . PRO A 1 84 ? 2.371 -2.048 2.047 1.00 93.19 84 PRO A C 1
ATOM 690 O O . PRO A 1 84 ? 1.985 -1.215 2.872 1.00 93.19 84 PRO A O 1
ATOM 693 N N . ASP A 1 85 ? 2.945 -1.680 0.896 1.00 91.62 85 ASP A N 1
ATOM 694 C CA . ASP A 1 85 ? 3.176 -0.274 0.573 1.00 91.62 85 ASP A CA 1
ATOM 695 C C . ASP A 1 85 ? 1.866 0.502 0.395 1.00 91.62 85 ASP A C 1
ATOM 697 O O . ASP A 1 85 ? 1.676 1.563 0.996 1.00 91.62 85 ASP A O 1
ATOM 701 N N . SER A 1 86 ? 0.914 -0.065 -0.347 1.00 90.50 86 SER A N 1
ATOM 702 C CA . SER A 1 86 ? -0.423 0.513 -0.526 1.00 90.50 86 SER A CA 1
ATOM 703 C C . SER A 1 86 ? -1.166 0.674 0.802 1.00 90.50 86 SER A C 1
ATOM 705 O O . SER A 1 86 ? -1.816 1.698 1.028 1.00 90.50 86 SER A O 1
ATOM 707 N N . LEU A 1 87 ? -1.041 -0.297 1.713 1.00 91.12 87 LEU A N 1
ATOM 708 C CA . LEU A 1 87 ? -1.621 -0.205 3.053 1.00 91.12 87 LEU A CA 1
ATOM 709 C C . LEU A 1 87 ? -0.965 0.914 3.874 1.00 91.12 87 LEU A C 1
ATOM 711 O O . LEU A 1 87 ? -1.660 1.638 4.589 1.00 91.12 87 LEU A O 1
ATOM 715 N N . SER A 1 88 ? 0.351 1.105 3.738 1.00 90.56 88 SER A N 1
ATOM 716 C CA . SER A 1 88 ? 1.082 2.167 4.440 1.00 90.56 88 SER A CA 1
ATOM 717 C C . SER A 1 88 ? 0.567 3.569 4.093 1.00 90.56 88 SER A C 1
ATOM 719 O O . SER A 1 88 ? 0.561 4.458 4.941 1.00 90.56 88 SER A O 1
ATOM 721 N N . TYR A 1 89 ? 0.058 3.769 2.876 1.00 87.56 89 TYR A N 1
ATOM 722 C CA . TYR A 1 89 ? -0.508 5.042 2.433 1.00 87.56 89 TYR A CA 1
ATOM 723 C C . TYR A 1 89 ? -1.842 5.406 3.091 1.00 87.56 89 TYR A C 1
ATOM 725 O O . TYR A 1 89 ? -2.182 6.592 3.140 1.00 87.56 89 TYR A O 1
ATOM 733 N N . ILE A 1 90 ? -2.578 4.430 3.635 1.00 85.38 90 ILE A N 1
ATOM 734 C CA . ILE A 1 90 ? -3.811 4.699 4.389 1.00 85.38 90 ILE A CA 1
ATOM 735 C C . ILE A 1 90 ? -3.508 5.576 5.609 1.00 85.38 90 ILE A C 1
ATOM 737 O O . ILE A 1 90 ? -4.314 6.440 5.944 1.00 85.38 90 ILE A O 1
ATOM 741 N N . ASP A 1 91 ? -2.320 5.437 6.206 1.00 78.06 91 ASP A N 1
ATOM 742 C CA . ASP A 1 91 ? -1.836 6.309 7.281 1.00 78.06 91 ASP A CA 1
ATOM 743 C C . ASP A 1 91 ? -1.896 7.795 6.912 1.00 78.06 91 ASP A C 1
ATOM 745 O O . ASP A 1 91 ? -2.355 8.620 7.694 1.00 78.06 91 ASP A O 1
ATOM 749 N N . GLN A 1 92 ? -1.474 8.139 5.693 1.00 73.94 92 GLN A N 1
ATOM 750 C CA . GLN A 1 92 ? -1.452 9.528 5.233 1.00 73.94 92 GLN A CA 1
ATOM 751 C C . GLN A 1 92 ? -2.858 10.075 4.969 1.00 73.94 92 GLN A C 1
ATOM 753 O O . GLN A 1 92 ? -3.076 11.282 5.049 1.00 73.94 92 GLN A O 1
ATOM 758 N N . MET A 1 93 ? -3.796 9.191 4.620 1.00 75.94 93 MET A N 1
ATOM 759 C CA . MET A 1 93 ? -5.192 9.541 4.360 1.00 75.94 93 MET A CA 1
ATOM 760 C C . MET A 1 93 ? -6.042 9.614 5.621 1.00 75.94 93 MET A C 1
ATOM 762 O O . MET A 1 93 ? -7.059 10.311 5.629 1.00 75.94 93 MET A O 1
ATOM 766 N N . ALA A 1 94 ? -5.678 8.860 6.658 1.00 67.12 94 ALA A N 1
ATOM 767 C CA . ALA A 1 94 ? -6.349 8.885 7.940 1.00 67.12 94 ALA A CA 1
ATOM 768 C C . ALA A 1 94 ? -6.121 10.267 8.561 1.00 67.12 94 ALA A C 1
ATOM 770 O O . ALA A 1 94 ? -5.1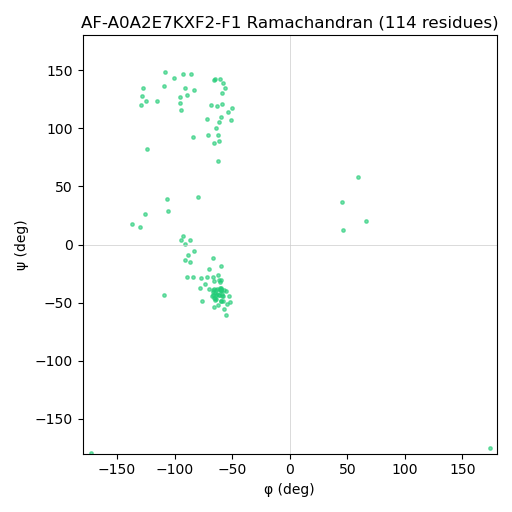53 10.494 9.282 1.00 67.12 94 ALA A O 1
ATOM 771 N N . GLN A 1 95 ? -7.000 11.222 8.237 1.00 56.34 95 GLN A N 1
ATOM 772 C CA . GLN A 1 95 ? -7.029 12.506 8.917 1.00 56.34 95 GLN A CA 1
ATOM 773 C C . GLN A 1 95 ? -7.134 12.198 10.409 1.00 56.34 95 GLN A C 1
ATOM 775 O O . GLN A 1 95 ? -8.141 11.645 10.855 1.00 56.34 95 GLN A O 1
ATOM 780 N N . VAL A 1 96 ? -6.089 12.536 11.171 1.00 48.94 96 VAL A N 1
ATOM 781 C CA . VAL A 1 96 ? -6.191 12.659 12.621 1.00 48.94 96 VAL A CA 1
ATOM 782 C C . VAL A 1 96 ? -7.192 13.775 12.818 1.00 48.94 96 VAL A C 1
ATOM 784 O O . VAL A 1 96 ? -6.888 14.961 12.698 1.00 48.94 96 VAL A O 1
ATOM 787 N N . SER A 1 97 ? -8.442 13.389 12.989 1.00 37.34 97 SER A N 1
ATOM 788 C CA . SER A 1 97 ? -9.459 14.294 13.440 1.00 37.34 97 SER A CA 1
ATOM 789 C C . SER A 1 97 ? -9.021 14.688 14.846 1.00 37.34 97 SER A C 1
ATOM 791 O O . SER A 1 97 ? -9.137 13.882 15.768 1.00 37.34 97 SER A O 1
ATOM 793 N N . TYR A 1 98 ? -8.420 15.870 14.984 1.00 40.88 98 TYR A N 1
ATOM 794 C CA . TYR A 1 98 ? -8.173 16.524 16.264 1.00 40.88 98 TYR A CA 1
ATOM 795 C C . TYR A 1 98 ? -9.539 16.800 16.920 1.00 40.88 98 TYR A C 1
ATOM 797 O O . TYR A 1 98 ? -10.008 17.929 16.940 1.00 40.88 98 TYR A O 1
ATOM 805 N N . TRP A 1 99 ? -10.223 15.758 17.394 1.00 35.34 99 TRP A N 1
ATOM 806 C CA . TRP A 1 99 ? -11.393 15.886 18.267 1.00 35.34 99 TRP A CA 1
ATOM 807 C C . TRP A 1 99 ? -10.981 16.074 19.733 1.00 35.34 99 TRP A C 1
ATOM 809 O O . TRP A 1 99 ? -11.841 16.359 20.552 1.00 35.34 99 TRP A O 1
ATOM 819 N N . ASP A 1 100 ? -9.685 15.993 20.054 1.00 40.00 100 ASP A N 1
ATOM 820 C CA . ASP A 1 100 ? -9.156 16.176 21.417 1.00 40.00 100 ASP A CA 1
ATOM 821 C C . ASP A 1 100 ? -8.728 17.625 21.734 1.00 40.00 100 ASP A C 1
ATOM 823 O O . ASP A 1 100 ? -8.134 17.878 22.777 1.00 40.00 100 ASP A O 1
ATOM 827 N N . GLN A 1 101 ? -9.001 18.596 20.852 1.00 39.34 101 GLN A N 1
ATOM 828 C CA . GLN A 1 101 ? -8.681 20.020 21.074 1.00 39.34 101 GLN A CA 1
ATOM 829 C C . GLN A 1 101 ? -9.888 20.953 20.923 1.00 39.34 101 GLN A C 1
ATOM 831 O O . GLN A 1 101 ? -9.731 22.136 20.636 1.00 39.34 101 GLN A O 1
ATOM 836 N N . TYR A 1 102 ? -11.100 20.452 21.148 1.00 39.25 102 TYR A N 1
ATOM 837 C CA . TYR A 1 102 ? -12.136 21.348 21.645 1.00 39.25 102 TYR A CA 1
ATOM 838 C C . TYR A 1 102 ? -11.966 21.415 23.160 1.00 39.25 102 TYR A C 1
ATOM 840 O O . TYR A 1 102 ? -12.514 20.587 23.885 1.00 39.25 102 TYR A O 1
ATOM 848 N N . GLU A 1 103 ? -11.204 22.399 23.647 1.00 45.59 103 GLU A N 1
ATOM 849 C CA . GLU A 1 103 ? -11.587 22.963 24.937 1.00 45.59 103 GLU A CA 1
ATOM 850 C C . GLU A 1 103 ? -12.998 23.508 24.721 1.00 45.59 103 GLU A C 1
ATOM 852 O O . GLU A 1 103 ? -13.225 24.423 23.927 1.00 45.59 103 GLU A O 1
ATOM 857 N N . LEU A 1 104 ? -13.977 22.841 25.329 1.00 48.41 104 LEU A N 1
ATOM 858 C CA . LEU A 1 104 ? -15.265 23.454 25.589 1.00 48.41 104 LEU A CA 1
ATOM 859 C C . LEU A 1 104 ? -14.956 24.634 26.509 1.00 48.41 104 LEU A C 1
ATOM 861 O O . LEU A 1 104 ? -14.928 24.458 27.724 1.00 48.41 104 LEU A O 1
ATOM 865 N N . ASP A 1 105 ? -14.675 25.805 25.933 1.00 51.66 105 ASP A N 1
ATOM 866 C CA . ASP A 1 105 ? -14.800 27.051 26.678 1.00 51.66 105 ASP A CA 1
ATOM 867 C C . ASP A 1 105 ? -16.194 27.001 27.300 1.00 51.66 105 ASP A C 1
ATOM 869 O O . ASP A 1 105 ? -17.195 26.870 26.582 1.00 51.66 105 ASP A O 1
ATOM 873 N N . GLU A 1 106 ? -16.253 26.997 28.634 1.00 50.06 106 GLU A N 1
ATOM 874 C CA . GLU A 1 106 ? -17.503 27.126 29.367 1.00 50.06 106 GLU A CA 1
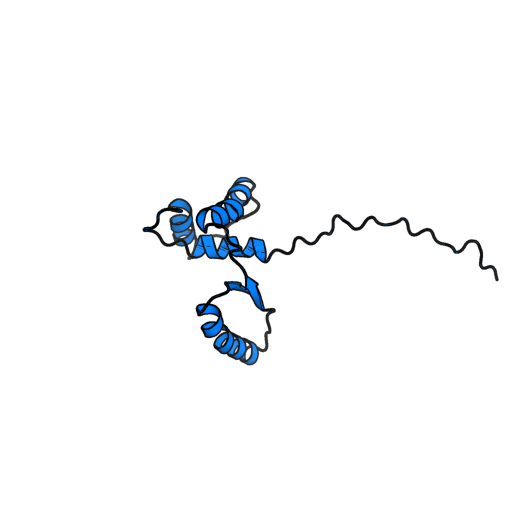ATOM 875 C C . GLU A 1 106 ? -18.219 28.345 28.794 1.00 50.06 106 GLU A C 1
ATOM 877 O O . GLU A 1 106 ? -17.792 29.487 28.962 1.00 50.06 106 GLU A O 1
ATOM 882 N N . HIS A 1 107 ? -19.280 28.095 28.030 1.00 58.22 107 HIS A N 1
ATOM 883 C CA . HIS A 1 107 ? -20.054 29.163 27.437 1.00 58.22 107 HIS A CA 1
ATOM 884 C C . HIS A 1 107 ? -20.823 29.841 28.569 1.00 58.22 107 HIS A C 1
ATOM 886 O O . HIS A 1 107 ? -21.880 29.372 28.994 1.00 58.22 107 HIS A O 1
ATOM 892 N N . GLU A 1 108 ? -20.252 30.911 29.111 1.00 55.84 108 GLU A N 1
ATOM 893 C CA . GLU A 1 108 ? -20.865 31.687 30.175 1.00 55.84 108 GLU A CA 1
ATOM 894 C C . GLU A 1 108 ? -22.044 32.476 29.583 1.00 55.84 108 GLU A C 1
ATOM 896 O O . GLU A 1 108 ? -21.875 33.411 28.797 1.00 55.84 108 GLU A O 1
ATOM 901 N N . TYR A 1 109 ? -23.271 32.066 29.916 1.00 58.16 109 TYR A N 1
ATOM 902 C CA . TYR A 1 109 ? -24.484 32.755 29.480 1.00 58.16 109 TYR A CA 1
ATOM 903 C C . TYR A 1 109 ? -24.494 34.189 30.029 1.00 58.16 109 TYR A C 1
ATOM 905 O O . TYR A 1 109 ? -24.786 34.418 31.201 1.00 58.16 109 TYR A O 1
ATOM 913 N N . THR A 1 110 ? -24.227 35.182 29.178 1.00 57.19 110 THR A N 1
ATOM 914 C CA . THR A 1 110 ? -24.288 36.610 29.539 1.00 57.19 110 THR A CA 1
ATOM 915 C C . THR A 1 110 ? -25.727 37.153 29.535 1.00 57.19 110 THR A C 1
ATOM 917 O O . THR A 1 110 ? -25.973 38.260 29.066 1.00 57.19 110 THR A O 1
ATOM 920 N N . ASP A 1 111 ? -26.703 36.393 30.042 1.00 56.56 111 ASP A N 1
ATOM 921 C CA . ASP A 1 111 ? -28.116 36.820 30.077 1.00 56.56 111 ASP A CA 1
ATOM 922 C C . ASP A 1 111 ? -28.598 37.231 31.478 1.00 56.56 111 ASP A C 1
ATOM 924 O O . ASP A 1 111 ? -29.768 37.131 31.829 1.00 56.56 111 ASP A O 1
ATOM 928 N N . ALA A 1 112 ? -27.684 37.719 32.319 1.00 59.72 112 ALA A N 1
ATOM 929 C CA . ALA A 1 112 ? -28.040 38.313 33.609 1.00 59.72 112 ALA A CA 1
ATOM 930 C C . ALA A 1 112 ? -28.281 39.837 33.535 1.00 59.72 112 ALA A C 1
ATOM 932 O O . ALA A 1 112 ? -28.554 40.456 34.564 1.00 59.72 112 ALA A O 1
ATOM 933 N N . GLN A 1 113 ? -28.162 40.472 32.356 1.00 58.22 113 GLN A N 1
ATOM 934 C CA . GLN A 1 113 ? -28.135 41.940 32.259 1.00 58.22 113 GLN A CA 1
ATOM 935 C C . GLN A 1 113 ? -28.965 42.569 31.129 1.00 58.22 113 GLN A C 1
ATOM 937 O O . GLN A 1 113 ? -28.782 43.750 30.835 1.00 58.22 113 GLN A O 1
ATOM 942 N N . VAL A 1 114 ? -29.919 41.847 30.535 1.00 54.69 114 VAL A N 1
ATOM 943 C CA . VAL A 1 114 ? -30.918 42.461 29.644 1.00 54.69 114 VAL A CA 1
ATOM 944 C C . VAL A 1 114 ? -32.315 42.125 30.148 1.00 54.69 114 VAL A C 1
ATOM 946 O O . VAL A 1 114 ? -32.970 41.194 29.702 1.00 54.69 114 VAL A O 1
ATOM 949 N N . GLY A 1 115 ? -32.760 42.904 31.133 1.00 54.44 115 GLY A N 1
ATOM 950 C CA . GLY A 1 115 ? -34.158 42.909 31.535 1.00 54.44 115 GLY A CA 1
ATOM 951 C C . GLY A 1 115 ? -35.057 43.463 30.430 1.00 54.44 115 GLY A C 1
ATOM 952 O O . GLY A 1 115 ? -34.698 44.449 29.786 1.00 54.44 115 GLY A O 1
ATOM 953 N N . TYR A 1 116 ? -36.229 42.847 30.283 1.00 43.59 116 TYR A N 1
ATOM 954 C CA . TYR A 1 116 ? -37.522 43.506 30.079 1.00 43.59 116 TYR A CA 1
ATOM 955 C C . TYR A 1 116 ? -38.631 42.632 30.665 1.00 43.59 116 TYR A C 1
ATOM 957 O O . TYR A 1 116 ? -38.641 41.418 30.368 1.00 43.59 116 TYR A O 1
#

Solvent-accessible surface area (backbone atoms only — not comparable to full-atom values): 7478 Å² total; per-residue (Å²): 87,78,42,62,72,54,75,67,41,71,65,46,52,60,60,49,52,52,49,25,62,75,66,76,47,87,76,68,76,42,81,41,76,76,73,97,52,56,69,66,63,50,32,48,64,55,40,50,64,34,51,75,69,59,73,56,76,87,76,88,54,97,59,43,64,62,46,48,52,29,55,72,51,58,88,45,88,90,53,67,53,65,61,57,46,58,56,29,50,49,59,78,66,55,71,78,72,75,74,89,71,68,76,76,68,79,80,74,80,82,76,87,78,76,86,130